Protein AF-A0A6G3Y1D9-F1 (afdb_monomer)

InterPro domains:
  IPR018768 Domain of unknown function DUF2344 [PF10105] (1-140)
  IPR018768 Domain of unknown function DUF2344 [TIGR03936] (1-146)

Structure (mmCIF, N/CA/C/O backbone):
data_AF-A0A6G3Y1D9-F1
#
_entry.id   AF-A0A6G3Y1D9-F1
#
loop_
_atom_site.group_PDB
_atom_site.id
_atom_site.type_symbol
_atom_site.label_atom_id
_atom_site.label_alt_id
_atom_site.label_comp_id
_atom_site.label_asym_id
_atom_site.label_entity_id
_atom_site.label_seq_id
_atom_site.pdbx_PDB_ins_code
_atom_site.Cartn_x
_atom_site.Cartn_y
_atom_site.Cartn_z
_atom_site.occupancy
_atom_site.B_iso_or_equiv
_atom_site.auth_seq_id
_atom_site.auth_comp_id
_atom_site.auth_asym_id
_atom_site.auth_atom_id
_atom_site.pdbx_PDB_model_num
ATOM 1 N N . ALA A 1 1 ? -1.140 4.385 -8.549 1.00 61.50 1 ALA A N 1
ATOM 2 C CA . ALA A 1 1 ? -0.655 4.189 -7.164 1.00 61.50 1 ALA A CA 1
ATOM 3 C C . ALA A 1 1 ? 0.113 5.428 -6.716 1.00 61.50 1 ALA A C 1
ATOM 5 O O . ALA A 1 1 ? 0.744 6.058 -7.556 1.00 61.50 1 ALA A O 1
ATOM 6 N N . ASN A 1 2 ? 0.024 5.811 -5.441 1.00 65.75 2 ASN A N 1
ATOM 7 C CA . ASN A 1 2 ? 0.854 6.887 -4.888 1.00 65.75 2 ASN A CA 1
ATOM 8 C C . ASN A 1 2 ? 2.099 6.280 -4.243 1.00 65.75 2 ASN A C 1
ATOM 10 O O . ASN A 1 2 ? 2.035 5.145 -3.779 1.00 65.75 2 ASN A O 1
ATOM 14 N N . ALA A 1 3 ? 3.186 7.049 -4.177 1.00 72.19 3 ALA A N 1
ATOM 15 C CA . ALA A 1 3 ? 4.388 6.635 -3.463 1.00 72.19 3 ALA A CA 1
ATOM 16 C C . ALA A 1 3 ? 4.065 6.269 -2.007 1.00 72.19 3 ALA A C 1
ATOM 18 O O . ALA A 1 3 ? 3.253 6.944 -1.354 1.00 72.19 3 ALA A O 1
ATOM 19 N N . ALA A 1 4 ? 4.713 5.216 -1.513 1.00 78.88 4 ALA A N 1
ATOM 20 C CA . ALA A 1 4 ? 4.592 4.810 -0.127 1.00 78.88 4 ALA A CA 1
ATOM 21 C C . ALA A 1 4 ? 5.099 5.929 0.818 1.00 78.88 4 ALA A C 1
ATOM 23 O O . ALA A 1 4 ? 5.985 6.707 0.439 1.00 78.88 4 ALA A O 1
ATOM 24 N N . PRO A 1 5 ? 4.518 6.086 2.022 1.00 77.88 5 PRO A N 1
ATOM 25 C CA . PRO A 1 5 ? 4.988 7.067 2.996 1.00 77.88 5 PRO A CA 1
ATOM 26 C C . PRO A 1 5 ? 6.467 6.880 3.358 1.00 77.88 5 PRO A C 1
ATOM 28 O O . PRO A 1 5 ? 7.014 5.784 3.335 1.00 77.88 5 PRO A O 1
ATOM 31 N N . THR A 1 6 ? 7.143 7.957 3.753 1.00 80.25 6 THR A N 1
ATOM 32 C CA . THR A 1 6 ? 8.525 7.848 4.236 1.00 80.25 6 THR A CA 1
ATOM 33 C C . THR A 1 6 ? 8.600 6.925 5.454 1.00 80.25 6 THR A C 1
ATOM 35 O O . THR A 1 6 ? 7.831 7.088 6.397 1.00 80.25 6 THR A O 1
ATOM 38 N N . GLY A 1 7 ? 9.553 5.989 5.441 1.00 82.44 7 GLY A N 1
ATOM 39 C CA . GLY A 1 7 ? 9.754 5.017 6.519 1.00 82.44 7 GLY A CA 1
ATOM 40 C C . GLY A 1 7 ? 9.026 3.685 6.323 1.00 82.44 7 GLY A C 1
ATOM 41 O O . GLY A 1 7 ? 9.224 2.784 7.133 1.00 82.44 7 GLY A O 1
ATOM 42 N N . THR A 1 8 ? 8.233 3.523 5.258 1.00 85.69 8 THR A N 1
ATOM 43 C CA . THR A 1 8 ? 7.661 2.222 4.880 1.00 85.69 8 THR A CA 1
ATOM 44 C C . THR A 1 8 ? 8.572 1.486 3.902 1.00 85.69 8 THR A C 1
ATOM 46 O O . THR A 1 8 ? 9.066 2.094 2.953 1.00 85.69 8 THR A O 1
ATOM 49 N N . GLY A 1 9 ? 8.751 0.180 4.107 1.00 88.50 9 GLY A N 1
ATOM 50 C CA . GLY A 1 9 ? 9.281 -0.719 3.080 1.00 88.50 9 GLY A CA 1
ATOM 51 C C . GLY A 1 9 ? 8.198 -1.096 2.068 1.00 88.50 9 GLY A C 1
ATOM 52 O O . GLY A 1 9 ? 7.007 -0.994 2.369 1.00 88.50 9 GLY A O 1
ATOM 53 N N . SER A 1 10 ? 8.611 -1.526 0.879 1.00 90.44 10 SER A N 1
ATOM 54 C CA . SER A 1 10 ? 7.709 -2.011 -0.163 1.00 90.44 10 SER A CA 1
ATOM 55 C C . SER A 1 10 ? 8.309 -3.238 -0.832 1.00 90.44 10 SER A C 1
ATOM 57 O O . SER A 1 10 ? 9.481 -3.236 -1.188 1.00 90.44 10 SER A O 1
ATOM 59 N N . GLU A 1 11 ? 7.483 -4.267 -0.995 1.00 91.25 11 GLU A N 1
ATOM 60 C CA . GLU A 1 11 ? 7.841 -5.537 -1.644 1.00 91.25 11 GLU A CA 1
ATOM 61 C C . GLU A 1 11 ? 7.404 -5.571 -3.119 1.00 91.25 11 GLU A C 1
ATOM 63 O O . GLU A 1 11 ? 7.699 -6.514 -3.847 1.00 91.25 11 GLU A O 1
ATOM 68 N N . ALA A 1 12 ? 6.621 -4.580 -3.558 1.00 90.00 12 ALA A N 1
ATOM 69 C CA . ALA A 1 12 ? 6.001 -4.570 -4.878 1.00 90.00 12 ALA A CA 1
ATOM 70 C C . ALA A 1 12 ? 5.818 -3.134 -5.381 1.00 90.00 12 ALA A C 1
ATOM 72 O O . ALA A 1 12 ? 4.710 -2.589 -5.393 1.00 90.00 12 ALA A O 1
ATOM 73 N N . GLU A 1 13 ? 6.924 -2.531 -5.811 1.00 90.12 13 GLU A N 1
ATOM 74 C CA . GLU A 1 13 ? 6.913 -1.293 -6.586 1.00 90.12 13 GLU A CA 1
ATOM 75 C C . GLU A 1 13 ? 6.952 -1.605 -8.081 1.00 90.12 13 GLU A C 1
ATOM 77 O O . GLU A 1 13 ? 7.620 -2.534 -8.530 1.00 90.12 13 GLU A O 1
ATOM 82 N N . PHE A 1 14 ? 6.237 -0.802 -8.867 1.00 91.62 14 PHE A N 1
ATOM 83 C CA . PHE A 1 14 ? 6.155 -0.975 -10.313 1.00 91.62 14 PHE A CA 1
ATOM 84 C C . PHE A 1 14 ? 6.580 0.309 -11.010 1.00 91.62 14 PHE A C 1
ATOM 86 O O . PHE A 1 14 ? 6.129 1.402 -10.660 1.00 91.62 14 PHE A O 1
ATOM 93 N N . LEU A 1 15 ? 7.399 0.166 -12.046 1.00 92.19 15 LEU A N 1
ATOM 94 C CA . LEU A 1 15 ? 7.813 1.255 -12.920 1.00 92.19 15 LEU A CA 1
ATOM 95 C C . LEU A 1 15 ? 7.721 0.821 -14.382 1.00 92.19 15 LEU A C 1
ATOM 97 O O . LEU A 1 15 ? 7.795 -0.362 -14.702 1.00 92.19 15 LEU A O 1
ATOM 101 N N . GLU A 1 16 ? 7.568 1.799 -15.266 1.00 93.00 16 GLU A N 1
ATOM 102 C CA . GLU A 1 16 ? 7.616 1.615 -16.714 1.00 93.00 16 GLU A CA 1
ATOM 103 C C . GLU A 1 16 ? 8.728 2.512 -17.261 1.00 93.00 16 GLU A C 1
ATOM 105 O O . GLU A 1 16 ? 8.789 3.699 -16.930 1.00 93.00 16 GLU A O 1
ATOM 110 N N . ILE A 1 17 ? 9.624 1.945 -18.072 1.00 92.44 17 ILE A N 1
ATOM 111 C CA . ILE A 1 17 ? 10.735 2.669 -18.701 1.00 92.44 17 ILE A CA 1
ATOM 112 C C . ILE A 1 17 ? 10.703 2.475 -20.211 1.00 92.44 17 ILE A C 1
ATOM 114 O O . ILE A 1 17 ? 10.467 1.376 -20.709 1.00 92.44 17 ILE A O 1
ATOM 118 N N . ALA A 1 18 ? 10.971 3.553 -20.942 1.00 93.44 18 ALA A N 1
ATOM 119 C CA . ALA A 1 18 ? 11.160 3.503 -22.383 1.00 93.44 18 ALA A CA 1
ATOM 120 C C . ALA A 1 18 ? 12.645 3.306 -22.705 1.00 93.44 18 ALA A C 1
ATOM 122 O O . ALA A 1 18 ? 13.507 3.987 -22.147 1.00 93.44 18 ALA A O 1
ATOM 123 N N . LEU A 1 19 ? 12.935 2.397 -23.632 1.00 94.94 19 LEU A N 1
ATOM 124 C CA . LEU A 1 19 ? 14.287 2.115 -24.104 1.00 94.94 19 LEU A CA 1
ATOM 125 C C . LEU A 1 19 ? 14.485 2.692 -25.506 1.00 94.94 19 LEU A C 1
ATOM 127 O O . LEU A 1 19 ? 13.546 2.785 -26.295 1.00 94.94 19 LEU A O 1
ATOM 131 N N . THR A 1 20 ? 15.723 3.049 -25.837 1.00 97.12 20 THR A N 1
ATOM 132 C CA . THR A 1 20 ? 16.088 3.547 -27.174 1.00 97.12 20 THR A CA 1
ATOM 133 C C . THR A 1 20 ? 16.096 2.452 -28.242 1.00 97.12 20 THR A C 1
ATOM 135 O O . THR A 1 20 ? 16.063 2.755 -29.431 1.00 97.12 20 THR A O 1
ATOM 1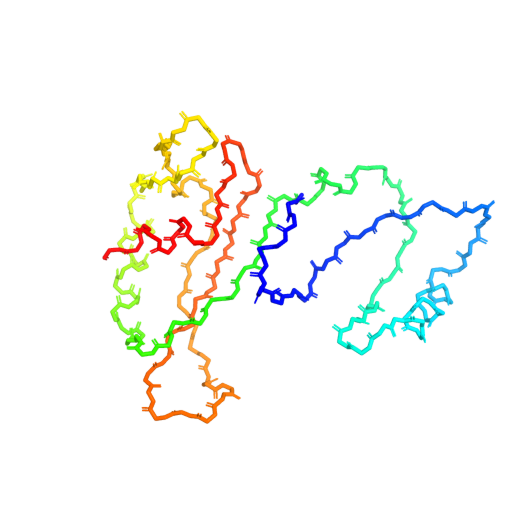38 N N . GLU A 1 21 ? 16.154 1.187 -27.832 1.00 96.19 21 GLU A N 1
ATOM 139 C CA . GLU A 1 21 ? 16.114 0.009 -28.696 1.00 96.19 21 GLU A CA 1
ATOM 140 C C . GLU A 1 21 ? 15.507 -1.183 -27.943 1.00 96.19 21 GLU A C 1
ATOM 142 O O . GLU A 1 21 ? 15.466 -1.193 -26.711 1.00 96.19 21 GLU A O 1
ATOM 147 N N . ALA A 1 22 ? 15.053 -2.198 -28.680 1.00 95.50 22 ALA A N 1
ATOM 148 C CA . ALA A 1 22 ? 14.499 -3.411 -28.090 1.00 95.50 22 ALA A CA 1
ATOM 149 C C . ALA A 1 22 ? 15.580 -4.207 -27.343 1.00 95.50 22 ALA A C 1
ATOM 151 O O . ALA A 1 22 ? 16.675 -4.437 -27.862 1.00 95.50 22 ALA A O 1
ATOM 152 N N . ARG A 1 23 ? 15.254 -4.656 -26.130 1.00 96.69 23 ARG A N 1
ATOM 153 C CA . ARG A 1 23 ? 16.119 -5.475 -25.275 1.00 96.69 23 ARG A CA 1
ATOM 154 C C . ARG A 1 23 ? 15.336 -6.677 -24.765 1.00 96.69 23 ARG A C 1
ATOM 156 O O . ARG A 1 23 ? 14.129 -6.581 -24.564 1.00 96.69 23 ARG A O 1
ATOM 163 N N . ASP A 1 24 ? 16.034 -7.790 -24.557 1.00 97.38 24 ASP A N 1
ATOM 164 C CA . ASP A 1 24 ? 15.462 -8.934 -23.851 1.00 97.38 24 ASP A CA 1
ATOM 165 C C . ASP A 1 24 ? 15.150 -8.529 -22.393 1.00 97.38 24 ASP A C 1
ATOM 167 O O . ASP A 1 24 ? 16.058 -8.028 -21.717 1.00 97.38 24 ASP A O 1
ATOM 171 N N . PRO A 1 25 ? 13.898 -8.682 -21.913 1.00 97.31 25 PRO A N 1
ATOM 172 C CA . PRO A 1 25 ? 13.510 -8.217 -20.583 1.00 97.31 25 PRO A CA 1
ATOM 173 C C . PRO A 1 25 ? 14.295 -8.868 -19.446 1.00 97.31 25 PRO A C 1
ATOM 175 O O . PRO A 1 25 ? 14.649 -8.175 -18.498 1.00 97.31 25 PRO A O 1
ATOM 178 N N . GLU A 1 26 ? 14.617 -10.159 -19.548 1.00 97.50 26 GLU A N 1
ATOM 179 C CA . GLU A 1 26 ? 15.302 -10.880 -18.473 1.00 97.50 26 GLU A CA 1
ATOM 180 C C . GLU A 1 26 ? 16.778 -10.477 -18.390 1.00 97.50 26 GLU A C 1
ATOM 182 O O . GLU A 1 26 ? 17.307 -10.235 -17.303 1.00 97.50 26 GLU A O 1
ATOM 187 N N . VAL A 1 27 ? 17.438 -10.303 -19.541 1.00 97.69 27 VAL A N 1
ATOM 188 C CA . VAL A 1 27 ? 18.802 -9.752 -19.582 1.00 97.69 27 VAL A CA 1
ATOM 189 C C . VAL A 1 27 ? 18.830 -8.330 -19.017 1.00 97.69 27 VAL A C 1
ATOM 191 O O . VAL A 1 27 ? 19.720 -7.995 -18.234 1.00 97.69 27 VAL A O 1
ATOM 194 N N . LEU A 1 28 ? 17.863 -7.485 -19.390 1.00 97.12 28 LEU A N 1
ATOM 195 C CA . LEU A 1 28 ? 17.769 -6.121 -18.871 1.00 97.12 28 LEU A CA 1
ATOM 196 C C . LEU A 1 28 ? 17.529 -6.105 -17.356 1.00 97.12 28 LEU A C 1
ATOM 198 O O . LEU A 1 28 ? 18.199 -5.346 -16.658 1.00 97.12 28 LEU A O 1
ATOM 202 N N . ARG A 1 29 ? 16.619 -6.951 -16.856 1.00 97.69 29 ARG A N 1
ATOM 203 C CA . ARG A 1 29 ? 16.321 -7.113 -15.427 1.00 97.69 29 ARG A CA 1
ATOM 204 C C . ARG A 1 29 ? 17.595 -7.369 -14.634 1.00 97.69 29 ARG A C 1
ATOM 206 O O . ARG A 1 29 ? 17.892 -6.608 -13.723 1.00 97.69 29 ARG A O 1
ATOM 213 N N . GLY A 1 30 ? 18.373 -8.380 -15.028 1.00 98.00 30 GLY A N 1
ATOM 214 C CA . GLY A 1 30 ? 19.601 -8.755 -14.324 1.00 98.00 30 GLY A CA 1
ATOM 215 C C . GLY A 1 30 ? 20.678 -7.665 -14.338 1.00 98.00 30 GLY A C 1
ATOM 216 O O . GLY A 1 30 ? 21.380 -7.481 -13.349 1.00 98.00 30 GLY A O 1
ATOM 217 N N . LEU A 1 31 ? 20.800 -6.909 -15.435 1.00 97.62 31 LEU A N 1
ATOM 218 C CA . LEU A 1 31 ? 21.747 -5.788 -15.516 1.00 97.62 31 LEU A CA 1
ATOM 219 C C . LEU A 1 31 ? 21.333 -4.602 -14.636 1.00 97.62 31 LEU A C 1
ATOM 221 O O . LEU A 1 31 ? 22.194 -3.969 -14.020 1.00 97.62 31 LEU A O 1
ATOM 225 N N . LEU A 1 32 ? 20.034 -4.292 -14.592 1.00 96.88 32 LEU A N 1
ATOM 226 C CA . LEU A 1 32 ? 19.499 -3.250 -13.718 1.00 96.88 32 LEU A CA 1
ATOM 227 C C . LEU A 1 32 ? 19.653 -3.646 -12.251 1.00 96.88 32 LEU A C 1
ATOM 229 O O . LEU A 1 32 ? 20.191 -2.857 -11.484 1.00 96.88 32 LEU A O 1
ATOM 233 N N . ASP A 1 33 ? 19.257 -4.869 -11.900 1.00 97.75 33 ASP A N 1
ATOM 234 C CA . ASP A 1 33 ? 19.358 -5.440 -10.555 1.00 97.75 33 ASP A CA 1
ATOM 235 C C . ASP A 1 33 ? 20.793 -5.374 -10.012 1.00 97.75 33 ASP A C 1
ATOM 237 O O . ASP A 1 33 ? 21.041 -4.799 -8.958 1.00 97.75 33 ASP A O 1
ATOM 241 N N . ALA A 1 34 ? 21.777 -5.814 -10.805 1.00 97.62 34 ALA A N 1
ATOM 242 C CA . ALA A 1 34 ? 23.194 -5.742 -10.438 1.00 97.62 34 ALA A CA 1
ATOM 243 C C . ALA A 1 34 ? 23.734 -4.307 -10.258 1.00 97.62 34 ALA A C 1
ATOM 245 O O . ALA A 1 34 ? 24.840 -4.124 -9.749 1.00 97.62 34 ALA A O 1
ATOM 246 N N . SER A 1 35 ? 22.988 -3.296 -10.712 1.00 97.25 35 SER A N 1
ATOM 247 C CA . SER A 1 35 ? 23.334 -1.878 -10.576 1.00 97.25 35 SER A CA 1
ATOM 248 C C . SER A 1 35 ? 22.604 -1.190 -9.415 1.00 97.25 35 SER A C 1
ATOM 250 O O . SER A 1 35 ? 22.857 -0.008 -9.165 1.00 97.25 35 SER A O 1
ATOM 252 N N . MET A 1 36 ? 21.690 -1.883 -8.730 1.00 96.31 36 MET A N 1
ATOM 253 C CA . MET A 1 36 ? 20.932 -1.326 -7.615 1.00 96.31 36 MET A CA 1
ATOM 254 C C . MET A 1 36 ? 21.786 -1.258 -6.338 1.00 96.31 36 MET A C 1
ATOM 256 O O . MET A 1 36 ? 22.708 -2.054 -6.155 1.00 96.31 36 MET A O 1
ATOM 260 N N . PRO A 1 37 ? 21.521 -0.291 -5.442 1.00 96.25 37 PRO A N 1
ATOM 261 C CA . PRO A 1 37 ? 22.100 -0.305 -4.106 1.00 96.25 37 PRO A CA 1
ATOM 262 C C . PRO A 1 37 ? 21.491 -1.430 -3.257 1.00 96.25 37 PRO A C 1
ATOM 264 O O . PRO A 1 37 ? 20.358 -1.846 -3.492 1.00 96.25 37 PRO A O 1
ATOM 267 N N . ASP A 1 38 ? 22.207 -1.839 -2.208 1.00 93.88 38 ASP A N 1
ATOM 268 C CA . ASP A 1 38 ? 21.710 -2.815 -1.235 1.00 93.88 38 ASP A CA 1
ATOM 269 C C . ASP A 1 38 ? 20.319 -2.429 -0.700 1.00 93.88 38 ASP A C 1
ATOM 271 O O . ASP A 1 38 ? 20.082 -1.286 -0.289 1.00 93.88 38 ASP A O 1
ATOM 275 N N . GLY A 1 39 ? 19.410 -3.406 -0.669 1.00 91.06 39 GLY A N 1
ATOM 276 C CA . GLY A 1 39 ? 18.035 -3.232 -0.196 1.00 91.06 39 GLY A CA 1
ATOM 277 C C . GLY A 1 39 ? 17.040 -2.770 -1.264 1.00 91.06 39 GLY A C 1
ATOM 278 O O . GLY A 1 39 ? 15.899 -2.464 -0.917 1.00 91.06 39 GLY A O 1
ATOM 279 N N . LEU A 1 40 ? 17.446 -2.708 -2.536 1.00 93.31 40 LEU A N 1
ATOM 280 C CA . LEU A 1 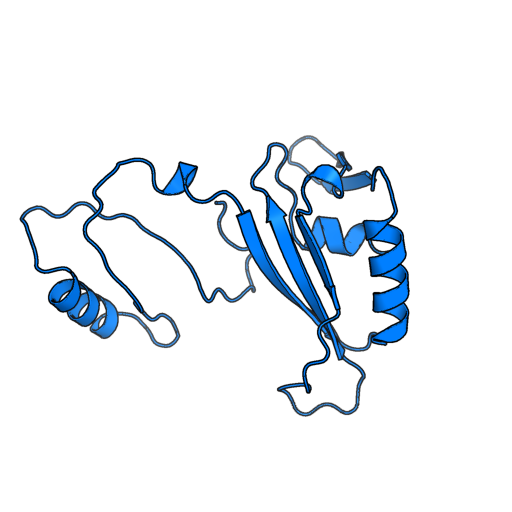40 ? 16.548 -2.542 -3.677 1.00 93.31 40 LEU A CA 1
ATOM 281 C C . LEU A 1 40 ? 16.841 -3.610 -4.730 1.00 93.31 40 LEU A C 1
ATOM 283 O O . LEU A 1 40 ? 17.909 -3.598 -5.330 1.00 93.31 40 LEU A O 1
ATOM 287 N N . ASP A 1 41 ? 15.855 -4.456 -5.008 1.00 94.94 41 ASP A N 1
ATOM 288 C CA . ASP A 1 41 ? 15.990 -5.567 -5.950 1.00 94.94 41 ASP A CA 1
ATOM 289 C C . ASP A 1 41 ? 14.983 -5.424 -7.105 1.00 94.94 41 ASP A C 1
ATOM 291 O O . ASP A 1 41 ? 13.818 -5.063 -6.903 1.00 94.94 41 ASP A O 1
ATOM 295 N N . ILE A 1 42 ? 15.409 -5.732 -8.333 1.00 96.44 42 ILE A N 1
ATOM 296 C CA . ILE A 1 42 ? 14.525 -5.850 -9.500 1.00 96.44 42 ILE A CA 1
ATOM 297 C C . ILE A 1 42 ? 14.161 -7.323 -9.693 1.00 96.44 42 ILE A C 1
ATOM 299 O O . ILE A 1 42 ? 14.848 -8.103 -10.361 1.00 96.44 42 ILE A O 1
ATOM 303 N N . VAL A 1 43 ? 13.023 -7.702 -9.118 1.00 96.00 43 VAL A N 1
ATOM 304 C CA . VAL A 1 43 ? 12.591 -9.105 -9.037 1.00 96.00 43 VAL A CA 1
ATOM 305 C C . VAL A 1 43 ? 11.920 -9.640 -10.305 1.00 96.00 43 VAL A C 1
ATOM 307 O O . VAL A 1 43 ? 11.933 -10.847 -10.526 1.00 96.00 43 VAL A O 1
ATOM 310 N N . ASP A 1 44 ? 11.352 -8.772 -11.147 1.00 96.19 44 ASP A N 1
ATOM 311 C CA . ASP A 1 44 ? 10.643 -9.163 -12.372 1.00 96.19 44 ASP A CA 1
ATOM 312 C C . ASP A 1 44 ? 10.725 -8.057 -13.438 1.00 96.19 44 ASP A C 1
ATOM 314 O O . ASP A 1 44 ? 10.823 -6.870 -13.113 1.00 96.19 44 ASP A O 1
ATOM 318 N N . ALA A 1 45 ? 10.687 -8.439 -14.715 1.00 96.25 45 ALA A N 1
ATOM 319 C CA . ALA A 1 45 ? 10.602 -7.512 -15.837 1.00 96.25 45 ALA A CA 1
ATOM 320 C C . ALA A 1 45 ? 9.875 -8.143 -17.027 1.00 96.25 45 ALA A C 1
ATOM 322 O O . ALA A 1 45 ? 10.186 -9.244 -17.477 1.00 96.25 45 ALA A O 1
ATOM 323 N N . VAL A 1 46 ? 8.946 -7.386 -17.606 1.00 95.38 46 VAL A N 1
ATOM 324 C CA . VAL A 1 46 ? 8.184 -7.803 -18.784 1.00 95.38 46 VAL A CA 1
ATOM 325 C C . VAL A 1 46 ? 8.103 -6.674 -19.801 1.00 95.38 46 VAL A C 1
ATOM 327 O O . VAL A 1 46 ? 8.151 -5.494 -19.456 1.00 95.38 46 VAL A O 1
ATOM 330 N N . GLU A 1 47 ? 7.929 -7.033 -21.070 1.00 95.31 47 GLU A N 1
ATOM 331 C CA . GLU A 1 47 ? 7.612 -6.054 -22.106 1.00 95.31 47 GLU A CA 1
ATOM 332 C C . GLU A 1 47 ? 6.219 -5.452 -21.860 1.00 95.31 47 GLU A C 1
ATOM 334 O O . GLU A 1 47 ? 5.209 -6.166 -21.781 1.00 95.31 47 GLU A O 1
ATOM 339 N N . ALA A 1 48 ? 6.151 -4.123 -21.765 1.00 93.00 48 ALA A N 1
ATOM 340 C CA . ALA A 1 48 ? 4.891 -3.406 -21.651 1.00 93.00 48 ALA A CA 1
ATOM 341 C C . ALA A 1 48 ? 4.120 -3.479 -22.980 1.00 93.00 48 ALA A C 1
ATOM 343 O O . ALA A 1 48 ? 4.490 -2.869 -23.979 1.00 93.00 48 ALA A O 1
ATOM 344 N N . ARG A 1 49 ? 3.009 -4.223 -22.992 1.00 89.56 49 ARG A N 1
ATOM 345 C CA . ARG A 1 49 ? 2.126 -4.361 -24.171 1.00 89.56 49 ARG A CA 1
ATOM 346 C C . ARG A 1 49 ? 1.038 -3.290 -24.251 1.00 89.56 49 ARG A C 1
ATOM 348 O O . ARG A 1 49 ? 0.317 -3.206 -25.240 1.00 89.56 49 ARG A O 1
ATOM 355 N N . THR A 1 50 ? 0.878 -2.518 -2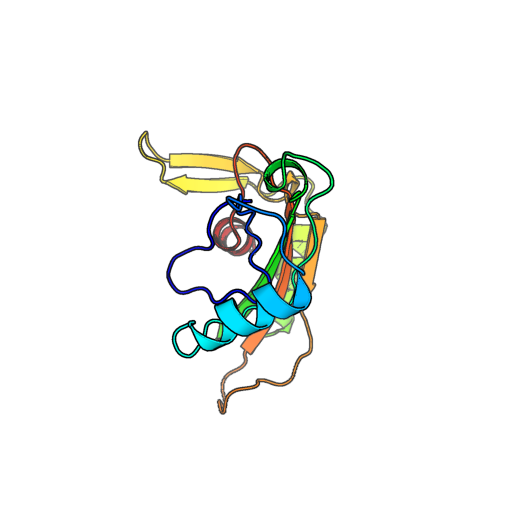3.184 1.00 85.25 50 THR A N 1
ATOM 356 C CA . THR A 1 50 ? -0.166 -1.506 -23.015 1.00 85.25 50 THR A CA 1
ATOM 357 C C . THR A 1 50 ? 0.426 -0.321 -22.278 1.00 85.25 50 THR A C 1
ATOM 359 O O . THR A 1 50 ? 1.134 -0.536 -21.298 1.00 85.25 50 THR A O 1
ATOM 362 N N . SER A 1 51 ? 0.074 0.896 -22.677 1.00 85.44 51 SER A N 1
ATOM 363 C CA . SER A 1 51 ? 0.365 2.094 -21.888 1.00 85.44 51 SER A CA 1
ATOM 364 C C . SER A 1 51 ? -0.493 2.153 -20.621 1.00 85.44 51 SER A C 1
ATOM 366 O O . SER A 1 51 ? -1.550 1.521 -20.551 1.00 85.44 51 SER A O 1
ATOM 368 N N . GLY A 1 52 ? -0.098 2.997 -19.669 1.00 85.88 52 GLY A N 1
ATOM 369 C CA . GLY A 1 52 ? -0.944 3.344 -18.524 1.00 85.88 52 GLY A CA 1
ATOM 370 C C . GLY A 1 52 ? -0.817 2.372 -17.354 1.00 85.88 52 GLY A C 1
ATOM 371 O O . GLY A 1 52 ? -1.811 1.913 -16.788 1.00 85.88 52 GLY A O 1
ATOM 372 N N . LEU A 1 53 ? 0.420 2.024 -16.986 1.00 89.69 53 LEU A N 1
ATOM 373 C CA . LEU A 1 53 ? 0.697 1.244 -15.778 1.00 89.69 53 LEU A CA 1
ATOM 374 C C . LEU A 1 53 ? 0.001 1.843 -14.545 1.00 89.69 53 LEU A C 1
ATOM 376 O O . LEU A 1 53 ? -0.594 1.114 -13.753 1.00 89.69 53 LEU A O 1
ATOM 380 N N . ALA A 1 54 ? 0.029 3.170 -14.401 1.00 86.06 54 ALA A N 1
ATOM 381 C CA . ALA A 1 54 ? -0.539 3.863 -13.250 1.00 86.06 54 ALA A CA 1
ATOM 382 C C . ALA A 1 54 ? -2.044 3.596 -13.073 1.00 86.06 54 ALA A C 1
ATOM 384 O O . ALA A 1 54 ? -2.494 3.424 -11.938 1.00 86.06 54 ALA A O 1
ATOM 385 N N . GLU A 1 55 ? -2.795 3.520 -14.174 1.00 87.94 55 GLU A N 1
ATOM 386 C CA . GLU A 1 55 ? -4.228 3.225 -14.225 1.00 87.94 55 GLU A CA 1
ATOM 387 C C . GLU A 1 55 ? -4.535 1.759 -13.897 1.00 87.94 55 GLU A C 1
ATOM 389 O O . GLU A 1 55 ? -5.599 1.452 -13.358 1.00 87.94 55 GLU A O 1
ATOM 394 N N . ARG A 1 56 ? -3.601 0.846 -14.187 1.00 90.25 56 ARG A N 1
ATOM 395 C CA . ARG A 1 56 ? -3.737 -0.586 -13.873 1.00 90.25 56 ARG A CA 1
ATOM 396 C C . ARG A 1 56 ? -3.499 -0.894 -12.398 1.00 90.25 56 ARG A C 1
ATOM 398 O O . ARG A 1 56 ? -4.007 -1.891 -11.892 1.00 90.25 56 ARG A O 1
ATOM 405 N N . LEU A 1 57 ? -2.745 -0.049 -11.700 1.00 91.69 57 LEU A N 1
ATOM 406 C CA . LEU A 1 57 ? -2.547 -0.167 -10.260 1.00 91.69 57 LEU A CA 1
ATOM 407 C C . LEU A 1 57 ? -3.786 0.372 -9.537 1.00 91.69 57 LEU A C 1
ATOM 409 O O . LEU A 1 57 ? -3.901 1.578 -9.313 1.00 91.69 57 LEU A O 1
ATOM 413 N N . THR A 1 58 ? -4.705 -0.511 -9.142 1.00 93.81 58 THR A N 1
ATOM 414 C CA . THR A 1 58 ? -6.013 -0.133 -8.566 1.00 93.81 58 THR A CA 1
ATOM 415 C C . THR A 1 58 ? -6.088 -0.200 -7.043 1.00 93.81 58 THR A C 1
ATOM 417 O O . THR A 1 58 ? -7.028 0.339 -6.459 1.00 93.81 58 THR A O 1
ATOM 420 N N . ALA A 1 59 ? -5.144 -0.870 -6.386 1.00 95.06 59 ALA A N 1
ATOM 421 C CA . ALA A 1 59 ? -5.096 -0.996 -4.935 1.00 95.06 59 ALA A CA 1
ATOM 422 C C . ALA A 1 59 ? -3.664 -1.243 -4.447 1.00 95.06 59 ALA A C 1
ATOM 424 O O . ALA A 1 59 ? -2.819 -1.700 -5.217 1.00 95.06 59 ALA A O 1
ATOM 425 N N . SER A 1 60 ? -3.435 -0.992 -3.162 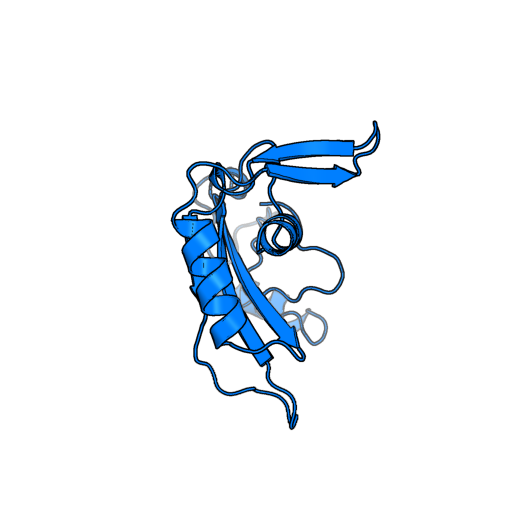1.00 93.75 60 SER A N 1
ATOM 426 C CA . SER A 1 60 ? -2.210 -1.357 -2.448 1.00 93.75 60 SER A CA 1
ATOM 427 C C . SER A 1 60 ? -2.535 -2.327 -1.323 1.00 93.75 60 SER A C 1
ATOM 429 O O . SER A 1 60 ? -3.564 -2.190 -0.653 1.00 93.75 60 SER A O 1
ATOM 431 N N . VAL A 1 61 ? -1.636 -3.286 -1.112 1.00 95.56 61 VAL A N 1
ATOM 432 C CA . VAL A 1 61 ? -1.662 -4.201 0.029 1.00 95.56 61 VAL A CA 1
ATOM 433 C C . VAL A 1 61 ? -0.640 -3.717 1.044 1.00 95.56 61 VAL A C 1
ATOM 435 O O . VAL A 1 61 ? 0.505 -3.459 0.693 1.00 95.56 61 VAL A O 1
ATOM 438 N N . TRP A 1 62 ? -1.066 -3.613 2.292 1.00 95.06 62 TRP A N 1
ATOM 439 C CA . TRP A 1 62 ? -0.270 -3.128 3.402 1.00 95.06 62 TRP A CA 1
ATOM 440 C C . TRP A 1 62 ? -0.193 -4.190 4.482 1.00 95.06 62 TRP A C 1
ATOM 442 O O . TRP A 1 62 ? -1.187 -4.852 4.793 1.00 95.06 62 TRP A O 1
ATOM 452 N N . GLU A 1 63 ? 0.987 -4.304 5.072 1.00 94.12 63 GLU A N 1
ATOM 453 C CA . GLU A 1 63 ? 1.205 -4.980 6.338 1.00 94.12 63 GLU A CA 1
ATOM 454 C C . GLU A 1 63 ? 1.582 -3.923 7.374 1.00 94.12 63 GLU A C 1
ATOM 456 O O . GLU A 1 63 ? 2.482 -3.115 7.145 1.00 94.12 63 GLU A O 1
ATOM 461 N N . MET A 1 64 ? 0.873 -3.898 8.499 1.00 92.06 64 MET A N 1
ATOM 462 C CA . MET A 1 64 ? 1.113 -2.940 9.577 1.00 92.06 64 MET A CA 1
ATOM 463 C C . MET A 1 64 ? 1.372 -3.706 10.867 1.00 92.06 64 MET A C 1
ATOM 465 O O . MET A 1 64 ? 0.575 -4.562 11.245 1.00 92.06 64 MET A O 1
ATOM 469 N N . ARG A 1 65 ? 2.481 -3.389 11.537 1.00 90.38 65 ARG A N 1
ATOM 470 C CA . ARG A 1 65 ? 2.840 -3.936 12.850 1.00 90.38 65 ARG A CA 1
ATOM 471 C C . ARG A 1 65 ? 2.491 -2.909 13.923 1.00 90.38 65 ARG A C 1
ATOM 473 O O . ARG A 1 65 ? 2.917 -1.759 13.829 1.00 90.38 65 ARG A O 1
ATOM 480 N N . LEU A 1 66 ? 1.714 -3.324 14.917 1.00 90.88 66 LEU A N 1
ATOM 481 C CA . LEU A 1 66 ? 1.295 -2.501 16.047 1.00 90.88 66 LEU A CA 1
ATOM 482 C C . LEU A 1 66 ? 1.991 -3.005 17.314 1.00 90.88 66 LEU A C 1
ATOM 484 O O . LEU A 1 66 ? 1.512 -3.913 17.996 1.00 90.88 66 LEU A O 1
ATOM 488 N N . ASP A 1 67 ? 3.153 -2.425 17.602 1.00 89.19 67 ASP A N 1
ATOM 489 C CA . ASP A 1 67 ? 3.971 -2.809 18.750 1.00 89.19 67 ASP A CA 1
ATOM 490 C C . ASP A 1 67 ? 3.298 -2.430 20.076 1.00 89.19 67 ASP A C 1
ATOM 492 O O . ASP A 1 67 ? 2.874 -1.293 20.281 1.00 89.19 67 ASP A O 1
ATOM 496 N N . GLY A 1 68 ? 3.258 -3.377 21.013 1.00 88.50 68 GLY A N 1
ATOM 497 C CA . GLY A 1 68 ? 2.655 -3.198 22.334 1.00 88.50 68 GLY A CA 1
ATOM 498 C C . GLY A 1 68 ? 1.129 -3.285 22.349 1.00 88.50 68 GLY A C 1
ATOM 499 O O . GLY A 1 68 ? 0.536 -2.992 2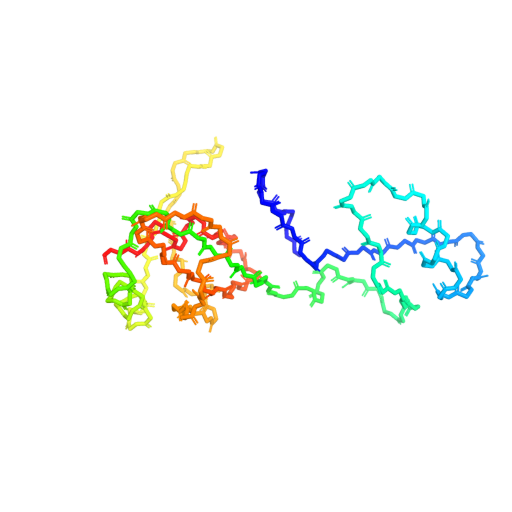3.385 1.00 88.50 68 GLY A O 1
ATOM 500 N N . VAL A 1 69 ? 0.505 -3.681 21.238 1.00 90.81 69 VAL A N 1
ATOM 501 C CA . VAL A 1 69 ? -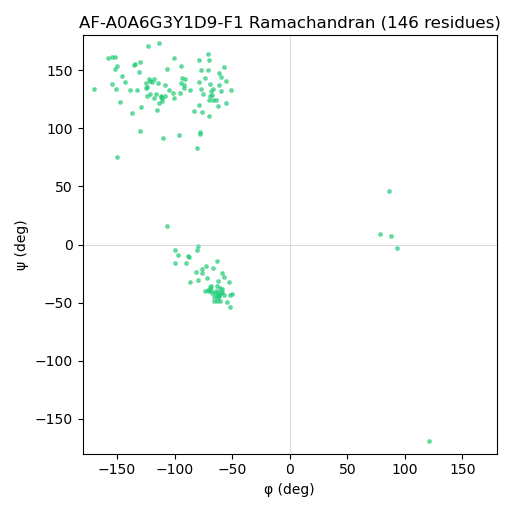0.949 -3.808 21.112 1.00 90.81 69 VAL A CA 1
ATOM 502 C C . VAL A 1 69 ? -1.350 -5.283 21.137 1.00 90.81 69 VAL A C 1
ATOM 504 O O . VAL A 1 69 ? -0.753 -6.103 20.437 1.00 90.81 69 VAL A O 1
ATOM 507 N N . ASP A 1 70 ? -2.362 -5.613 21.944 1.00 89.31 70 ASP A N 1
ATOM 508 C CA . ASP A 1 70 ? -2.916 -6.966 22.026 1.00 89.31 70 ASP A CA 1
ATOM 509 C C . ASP A 1 70 ? -3.660 -7.326 20.721 1.00 89.31 70 ASP A C 1
ATOM 511 O O . ASP A 1 70 ? -4.532 -6.567 20.277 1.00 89.31 70 ASP A O 1
ATOM 515 N N . PRO A 1 71 ? -3.345 -8.467 20.079 1.00 90.19 71 PRO A N 1
ATOM 516 C CA . PRO A 1 71 ? -4.078 -8.942 18.911 1.00 90.19 71 PRO A CA 1
ATOM 517 C C . PRO A 1 71 ? -5.601 -9.049 19.099 1.00 90.19 71 PRO A C 1
ATOM 519 O O . PRO A 1 71 ? -6.327 -8.828 18.129 1.00 90.19 71 PRO A O 1
ATOM 522 N N . GLU A 1 72 ? -6.106 -9.356 20.300 1.00 91.56 72 GLU A N 1
ATOM 523 C CA . GLU A 1 72 ? -7.555 -9.455 20.554 1.00 91.56 72 GLU A CA 1
ATOM 524 C C . GLU A 1 72 ? -8.261 -8.093 20.543 1.00 91.56 72 GLU A C 1
ATOM 526 O O . GLU A 1 72 ? -9.355 -7.957 19.979 1.00 91.56 72 GLU A O 1
ATOM 531 N N . ASP A 1 73 ? -7.617 -7.062 21.093 1.00 93.31 73 ASP A N 1
ATOM 532 C CA . ASP A 1 73 ? -8.140 -5.694 21.051 1.00 93.31 73 ASP A CA 1
ATOM 533 C C . ASP A 1 73 ? -8.267 -5.230 19.594 1.00 93.31 73 ASP A C 1
ATOM 535 O O . ASP A 1 73 ? -9.295 -4.696 19.168 1.00 93.31 73 ASP A O 1
ATOM 539 N N . VAL A 1 74 ? -7.248 -5.527 18.781 1.00 94.31 74 VAL A N 1
ATOM 540 C CA . VAL A 1 74 ? -7.249 -5.191 17.352 1.00 94.31 74 VAL A CA 1
ATOM 541 C C . VAL A 1 74 ? -8.283 -6.004 16.586 1.00 94.31 74 VAL A C 1
ATOM 543 O O . VAL A 1 74 ? -8.944 -5.451 15.711 1.00 94.31 74 VAL A O 1
ATOM 546 N N . ARG A 1 75 ? -8.473 -7.291 16.902 1.00 95.81 75 ARG A N 1
ATOM 547 C CA . ARG A 1 75 ? -9.536 -8.105 16.290 1.00 95.81 75 ARG A CA 1
ATOM 548 C C . ARG A 1 75 ? -10.909 -7.480 16.513 1.00 95.81 75 ARG A C 1
ATOM 550 O O . ARG A 1 75 ? -11.690 -7.391 15.565 1.00 95.81 75 ARG A O 1
ATOM 557 N N . THR A 1 76 ? -11.173 -7.001 17.726 1.00 96.88 76 THR A N 1
ATOM 558 C CA . THR A 1 76 ? -12.431 -6.325 18.069 1.00 96.88 76 THR A CA 1
ATOM 559 C C . THR A 1 76 ? -12.608 -5.034 17.265 1.00 96.88 76 THR A C 1
ATOM 561 O O . THR A 1 76 ? -13.647 -4.848 16.627 1.00 96.88 76 THR A O 1
ATOM 564 N N . ALA A 1 77 ? -11.581 -4.181 17.211 1.00 97.19 77 ALA A N 1
ATOM 565 C CA . ALA A 1 77 ? -11.619 -2.928 16.452 1.00 97.19 77 ALA A CA 1
ATOM 566 C C . ALA A 1 77 ? -11.769 -3.158 14.935 1.00 97.19 77 ALA A C 1
ATOM 568 O O . ALA A 1 77 ? -12.520 -2.454 14.259 1.00 97.19 77 ALA A O 1
ATOM 569 N N . VAL A 1 78 ? -11.092 -4.172 14.385 1.00 97.94 78 VAL A N 1
ATOM 570 C CA . VAL A 1 78 ? -11.205 -4.562 12.970 1.00 97.94 78 VAL A CA 1
ATOM 571 C C . VAL A 1 78 ? -12.606 -5.069 12.644 1.00 97.94 78 VAL A C 1
ATOM 573 O O . VAL A 1 78 ? -13.146 -4.705 11.599 1.00 97.94 78 VAL A O 1
ATOM 576 N N . ALA A 1 79 ? -13.213 -5.878 13.517 1.00 98.00 79 ALA A N 1
ATOM 577 C CA . ALA A 1 79 ? -14.589 -6.332 13.334 1.00 98.00 79 ALA A CA 1
ATOM 578 C C . ALA A 1 79 ? -15.559 -5.141 13.303 1.00 98.00 79 ALA A C 1
ATOM 580 O O . ALA A 1 79 ? -16.325 -5.001 12.351 1.00 98.00 79 ALA A O 1
ATOM 581 N N . ALA A 1 80 ? -15.444 -4.225 14.270 1.00 98.12 80 ALA A N 1
ATOM 582 C CA . ALA A 1 80 ? -16.259 -3.013 14.316 1.00 98.12 80 ALA A CA 1
ATOM 583 C C . ALA A 1 80 ? -16.070 -2.122 13.074 1.00 98.12 80 ALA A C 1
ATOM 585 O O . ALA A 1 80 ? -17.047 -1.614 12.524 1.00 98.12 80 ALA A O 1
ATOM 586 N N . PHE A 1 81 ? -14.831 -1.959 12.596 1.00 98.25 81 PHE A N 1
ATOM 587 C CA . PHE A 1 81 ? -14.538 -1.217 11.368 1.00 98.25 81 PHE A CA 1
ATOM 588 C C . PHE A 1 81 ? -15.193 -1.867 10.144 1.00 98.25 81 PHE A 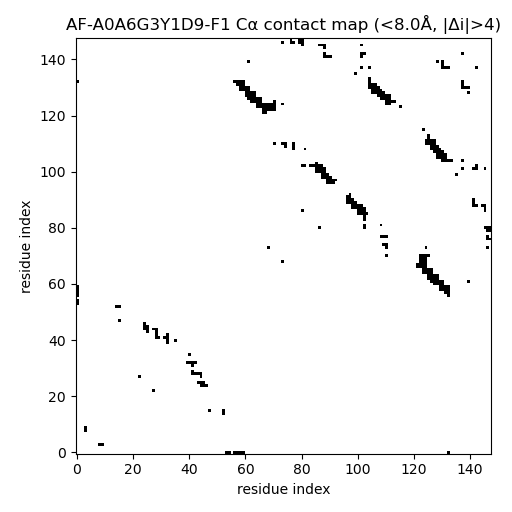C 1
ATOM 590 O O . PHE A 1 81 ? -15.788 -1.178 9.317 1.00 98.25 81 PHE A O 1
ATOM 597 N N . ASN A 1 82 ? -15.085 -3.190 10.010 1.00 98.00 8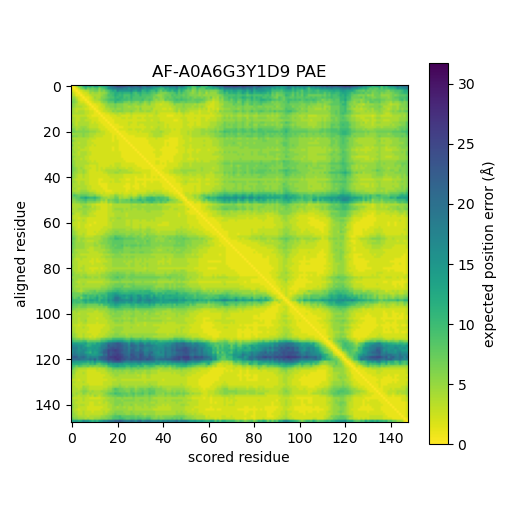2 ASN A N 1
ATOM 598 C CA . ASN A 1 82 ? -15.610 -3.912 8.855 1.00 98.00 82 ASN A CA 1
ATOM 599 C C . ASN A 1 82 ? -17.145 -3.909 8.803 1.00 98.00 82 ASN A C 1
ATOM 601 O O . ASN A 1 82 ? -17.687 -3.797 7.697 1.00 98.00 82 ASN A O 1
ATOM 605 N N . ASP A 1 83 ? -17.806 -3.972 9.963 1.00 98.00 83 ASP A N 1
ATOM 606 C CA . ASP A 1 83 ? -19.269 -3.943 10.109 1.00 98.00 83 ASP A CA 1
ATOM 607 C C . ASP A 1 83 ? -19.871 -2.539 9.937 1.00 98.00 83 ASP A C 1
ATOM 609 O O . ASP A 1 83 ? -21.060 -2.402 9.640 1.00 98.00 83 ASP A O 1
ATOM 613 N N . ALA A 1 84 ? -19.073 -1.482 10.105 1.00 97.94 84 ALA A N 1
ATOM 614 C CA . ALA A 1 84 ? -19.531 -0.113 9.914 1.00 97.94 84 ALA A CA 1
ATOM 615 C C . ALA A 1 84 ? -19.819 0.196 8.433 1.00 97.94 84 ALA A C 1
ATOM 617 O O . ALA A 1 84 ? -19.034 -0.135 7.543 1.00 97.94 84 ALA A O 1
ATOM 618 N N . GLU A 1 85 ? -20.921 0.909 8.175 1.00 96.88 85 GLU A N 1
ATOM 619 C CA . GLU A 1 85 ? -21.256 1.420 6.836 1.00 96.88 85 GLU A CA 1
ATOM 620 C C . GLU A 1 85 ? -20.290 2.534 6.398 1.00 96.88 85 GLU A C 1
ATOM 622 O O . GLU A 1 85 ? -19.903 2.602 5.233 1.00 96.88 85 GLU A O 1
ATOM 627 N N . ALA A 1 86 ? -19.867 3.375 7.345 1.00 97.19 86 ALA A N 1
ATOM 628 C CA . ALA A 1 86 ? -18.914 4.458 7.136 1.00 97.19 86 ALA A CA 1
ATOM 629 C C . ALA A 1 86 ? -18.030 4.649 8.376 1.00 97.19 86 ALA A C 1
ATOM 631 O O . ALA A 1 86 ? -18.490 4.515 9.512 1.00 97.19 86 ALA A O 1
ATOM 632 N N . VAL A 1 87 ? -16.768 5.015 8.155 1.00 97.88 87 VAL A N 1
ATOM 633 C CA . VAL A 1 87 ? -15.794 5.359 9.198 1.00 97.88 87 VAL A CA 1
ATOM 634 C C . VAL A 1 87 ? -15.154 6.695 8.837 1.00 97.88 87 VAL A C 1
ATOM 636 O O . VAL A 1 87 ? -14.223 6.774 8.034 1.00 97.88 87 VAL A O 1
ATOM 639 N N . GLU A 1 88 ? -15.673 7.770 9.430 1.00 96.81 88 GLU A N 1
ATOM 640 C CA . GLU A 1 88 ? -15.171 9.122 9.195 1.00 96.81 88 GLU A CA 1
ATOM 641 C C . GLU A 1 88 ? -13.849 9.378 9.920 1.00 96.81 88 GLU A C 1
ATOM 643 O O . GLU A 1 88 ? -13.729 9.203 11.137 1.00 96.81 88 GLU A O 1
ATOM 648 N N . VAL A 1 89 ? -12.871 9.875 9.168 1.00 95.75 89 VAL A N 1
ATOM 649 C CA . VAL A 1 89 ? -11.538 10.219 9.663 1.00 95.75 89 VAL A CA 1
ATOM 650 C C . VAL A 1 89 ? -11.150 11.625 9.229 1.00 95.75 89 VAL A C 1
ATOM 652 O O . VAL A 1 89 ? -11.669 12.166 8.250 1.00 95.75 89 VAL A O 1
ATOM 655 N N . GLN A 1 90 ? -10.230 12.235 9.972 1.00 94.38 90 GLN A N 1
ATOM 656 C CA . GLN A 1 90 ? -9.765 13.595 9.729 1.00 94.38 90 GLN A CA 1
ATOM 657 C C . GLN A 1 90 ? -8.276 13.604 9.401 1.00 94.38 90 GLN A C 1
ATOM 659 O O . GLN A 1 90 ? -7.455 13.143 10.189 1.00 94.38 90 GLN A O 1
ATOM 664 N N . ARG A 1 91 ? -7.913 14.207 8.265 1.00 92.00 91 ARG A N 1
ATOM 665 C CA . ARG A 1 91 ? -6.513 14.394 7.863 1.00 92.00 91 ARG A CA 1
ATOM 666 C C . ARG A 1 91 ? -6.224 15.860 7.587 1.00 92.00 91 ARG A C 1
ATOM 668 O O . ARG A 1 91 ? -6.976 16.538 6.884 1.00 92.00 91 ARG A O 1
ATOM 675 N N . LYS A 1 92 ? -5.095 16.352 8.097 1.00 89.81 92 LYS A N 1
ATOM 676 C CA . LYS A 1 92 ? -4.612 17.703 7.797 1.00 89.81 92 LYS A CA 1
ATOM 677 C C . LYS A 1 92 ? -4.132 17.780 6.344 1.00 89.81 92 LYS A C 1
ATOM 679 O O . LYS A 1 92 ? -3.263 17.021 5.922 1.00 89.81 92 LYS A O 1
ATOM 684 N N . ALA A 1 93 ? -4.688 18.715 5.587 1.00 83.94 93 ALA A N 1
ATOM 685 C CA . ALA A 1 93 ? -4.297 19.067 4.230 1.00 83.94 93 ALA A CA 1
ATOM 686 C C . ALA A 1 93 ? -3.721 20.493 4.186 1.00 83.94 93 ALA A C 1
ATOM 688 O O . ALA A 1 93 ? -3.755 21.233 5.172 1.00 83.94 93 ALA A O 1
ATOM 689 N N . LYS A 1 94 ? -3.201 20.900 3.019 1.00 83.62 94 LYS A N 1
ATOM 690 C CA . LYS A 1 94 ? -2.631 22.246 2.811 1.00 83.62 94 LYS A CA 1
ATOM 691 C C . LYS A 1 94 ? -3.624 23.379 3.117 1.00 83.62 94 LYS A C 1
ATOM 693 O O . LYS A 1 94 ? -3.199 24.463 3.491 1.00 83.62 94 LYS A O 1
ATOM 698 N N . ASN A 1 95 ? -4.923 23.130 2.966 1.00 85.25 95 ASN A N 1
ATOM 699 C CA . ASN A 1 95 ? -6.012 24.092 3.152 1.00 85.25 95 ASN A CA 1
ATOM 700 C C . ASN A 1 95 ? -6.833 23.869 4.440 1.00 85.25 95 ASN A C 1
ATOM 702 O O . ASN A 1 95 ? -7.926 24.415 4.553 1.00 85.25 95 ASN A O 1
ATOM 706 N N . GLY A 1 96 ? -6.330 23.083 5.398 1.00 91.69 96 GLY A N 1
ATOM 707 C CA . GLY A 1 96 ? -7.013 22.811 6.669 1.00 91.69 96 GLY A CA 1
ATOM 708 C C . GLY A 1 96 ? -7.284 21.328 6.907 1.00 91.69 96 GLY A C 1
ATOM 709 O O . GLY A 1 96 ? -6.743 20.464 6.220 1.00 91.69 96 GLY A O 1
ATOM 710 N N . ILE A 1 97 ? -8.089 21.021 7.922 1.00 92.38 97 ILE A N 1
ATOM 711 C CA . ILE A 1 97 ? -8.501 19.646 8.227 1.00 92.38 97 ILE A CA 1
ATOM 712 C C . ILE A 1 97 ? -9.584 19.227 7.233 1.00 92.38 97 ILE A C 1
ATOM 714 O O . ILE A 1 97 ? -10.527 19.976 6.985 1.00 92.38 97 ILE A O 1
ATOM 718 N N . ARG A 1 98 ? -9.449 18.025 6.672 1.00 91.50 98 ARG A N 1
ATOM 719 C CA . ARG A 1 98 ? -10.446 17.418 5.794 1.00 91.50 98 ARG A CA 1
ATOM 720 C C . ARG A 1 98 ? -10.996 16.151 6.434 1.00 91.50 98 ARG A C 1
ATOM 722 O O . ARG A 1 98 ? -10.212 15.277 6.796 1.00 91.50 98 ARG A O 1
ATOM 729 N N . THR A 1 99 ? -12.320 16.056 6.495 1.00 94.06 99 THR A N 1
ATOM 730 C CA . THR A 1 99 ? -13.052 14.847 6.892 1.00 94.06 99 THR A CA 1
ATOM 731 C C . THR A 1 99 ? -13.444 14.046 5.653 1.00 94.06 99 THR A C 1
ATOM 733 O O . THR A 1 99 ? -13.813 14.634 4.631 1.00 94.06 99 THR A O 1
ATOM 736 N N . PHE A 1 100 ? -13.317 12.725 5.712 1.00 95.12 100 PHE A N 1
ATOM 737 C CA . PHE A 1 100 ? -13.761 11.803 4.666 1.00 95.12 100 PHE A CA 1
ATOM 738 C C . PHE A 1 100 ? -13.977 10.405 5.248 1.00 95.12 100 PHE A C 1
ATOM 740 O O . PHE A 1 100 ? -13.444 10.083 6.308 1.00 95.12 100 PHE A O 1
ATOM 747 N N . ASP A 1 101 ? -14.742 9.581 4.538 1.00 96.75 101 ASP A N 1
ATOM 748 C CA . ASP A 1 101 ? -14.941 8.179 4.888 1.00 96.75 101 ASP A CA 1
ATOM 749 C C . ASP A 1 101 ? -13.739 7.327 4.445 1.00 96.75 101 ASP A C 1
ATOM 751 O O . ASP A 1 101 ? -13.409 7.264 3.257 1.00 96.75 101 ASP A O 1
ATOM 755 N N . ALA A 1 102 ? -13.077 6.675 5.402 1.00 97.00 102 ALA A N 1
ATOM 756 C CA . ALA A 1 102 ? -12.012 5.715 5.133 1.00 97.00 102 ALA A CA 1
ATOM 757 C C . ALA A 1 102 ? -12.563 4.341 4.725 1.00 97.00 102 ALA A C 1
ATOM 759 O O . ALA A 1 102 ? -11.927 3.638 3.934 1.00 97.00 102 ALA A O 1
ATOM 760 N N . ARG A 1 103 ? -13.743 3.959 5.232 1.00 97.44 103 ARG A N 1
ATOM 761 C CA . ARG A 1 103 ? -14.318 2.618 5.072 1.00 97.44 103 ARG A CA 1
ATOM 762 C C . ARG A 1 103 ? -14.584 2.276 3.615 1.00 97.44 103 ARG A C 1
ATOM 764 O O . ARG A 1 103 ? -14.261 1.161 3.197 1.00 97.44 103 ARG A O 1
ATOM 771 N N . ALA A 1 104 ? -15.096 3.231 2.837 1.00 96.69 104 ALA A N 1
ATOM 772 C CA . ALA A 1 104 ? -15.388 3.057 1.414 1.00 96.69 104 ALA A CA 1
ATOM 773 C C . ALA A 1 104 ? -14.171 2.660 0.555 1.00 96.69 104 ALA A C 1
ATOM 775 O O . ALA A 1 104 ? -14.338 2.061 -0.510 1.00 96.69 104 ALA A O 1
ATOM 776 N N . ALA A 1 105 ? -12.945 2.979 0.985 1.00 97.06 105 ALA A N 1
ATOM 777 C CA . ALA A 1 105 ? -11.732 2.628 0.245 1.00 97.06 105 ALA A CA 1
ATOM 778 C C . ALA A 1 105 ? -11.147 1.261 0.638 1.00 97.06 105 ALA A C 1
ATOM 780 O O . ALA A 1 105 ? -10.320 0.723 -0.102 1.00 97.06 105 ALA A O 1
ATOM 781 N N . VAL A 1 106 ? -11.550 0.695 1.778 1.00 97.94 106 VAL A N 1
ATOM 782 C CA . VAL A 1 106 ? -11.013 -0.569 2.296 1.00 97.94 106 VAL A CA 1
ATOM 783 C C . VAL A 1 106 ? -11.715 -1.747 1.626 1.00 97.94 106 VAL A C 1
ATOM 785 O O . VAL A 1 106 ? -12.918 -1.955 1.790 1.00 97.94 106 VAL A O 1
ATOM 788 N N . ALA A 1 107 ? -10.950 -2.522 0.857 1.00 97.94 107 ALA A N 1
ATOM 789 C CA . ALA A 1 107 ? -11.430 -3.742 0.214 1.00 97.94 107 ALA A CA 1
ATOM 790 C C . ALA A 1 107 ? -11.310 -4.971 1.126 1.00 97.94 107 ALA A C 1
ATOM 792 O O . ALA A 1 107 ? -12.129 -5.876 1.020 1.00 97.94 107 ALA A O 1
ATOM 793 N N . ASP A 1 108 ? -10.293 -4.997 1.987 1.00 98.25 108 ASP A N 1
ATOM 794 C CA . ASP A 1 108 ? -10.043 -6.060 2.960 1.00 98.25 108 ASP A CA 1
ATOM 795 C C . ASP A 1 108 ? -9.240 -5.486 4.132 1.00 98.25 108 ASP A C 1
ATOM 797 O O . ASP A 1 108 ? -8.320 -4.693 3.920 1.00 98.25 108 ASP A O 1
ATOM 801 N N . LEU A 1 109 ? -9.592 -5.873 5.355 1.00 98.38 109 LEU A N 1
ATOM 802 C CA . LEU A 1 109 ? -8.855 -5.546 6.571 1.00 98.38 109 LEU A CA 1
ATOM 803 C C . LEU A 1 109 ? -8.995 -6.705 7.553 1.00 98.38 109 LEU A C 1
ATOM 805 O O . LEU A 1 109 ? -10.110 -7.072 7.928 1.00 98.38 109 LEU A O 1
ATOM 809 N N . ARG A 1 110 ? -7.864 -7.269 7.975 1.00 97.31 110 ARG A N 1
ATOM 810 C CA . ARG A 1 110 ? -7.827 -8.424 8.876 1.00 97.31 110 ARG A CA 1
ATOM 811 C C . ARG A 1 110 ? -6.583 -8.433 9.752 1.00 97.31 110 ARG A C 1
ATOM 813 O O . ARG A 1 110 ? -5.532 -7.937 9.350 1.00 97.31 110 ARG A O 1
ATOM 820 N N . VAL A 1 111 ? -6.699 -9.060 10.917 1.00 95.94 111 VAL A N 1
ATOM 821 C CA . VAL A 1 111 ? -5.549 -9.425 11.754 1.00 95.94 111 VAL A CA 1
ATOM 822 C C . VAL A 1 111 ? -4.905 -10.686 11.181 1.00 95.94 111 VAL A C 1
ATOM 824 O O . VAL A 1 111 ? -5.603 -11.583 10.707 1.00 95.94 111 VAL A O 1
ATOM 827 N N . VAL A 1 112 ? -3.577 -10.740 11.185 1.00 92.94 112 VAL A N 1
ATOM 828 C CA . VAL A 1 112 ? -2.789 -11.893 10.751 1.00 92.94 112 VAL A CA 1
ATOM 829 C C . VAL A 1 112 ? -2.123 -12.509 11.971 1.00 92.94 112 VAL A C 1
ATOM 831 O O . VAL A 1 112 ? -1.354 -11.844 12.663 1.00 92.94 112 VAL A O 1
ATOM 834 N N . ASP A 1 113 ? -2.378 -13.795 12.198 1.00 81.31 113 ASP A N 1
ATOM 835 C CA . ASP A 1 113 ? -1.660 -14.577 13.200 1.00 81.31 113 ASP A CA 1
ATOM 836 C C . ASP A 1 113 ? -0.313 -15.012 12.605 1.00 81.31 113 ASP A C 1
ATOM 838 O O . ASP A 1 113 ? -0.170 -16.100 12.045 1.00 81.31 113 ASP A O 1
ATOM 842 N N . ALA A 1 114 ? 0.672 -14.118 12.662 1.00 71.81 114 ALA A N 1
ATOM 843 C CA . ALA A 1 114 ? 2.049 -14.409 12.285 1.00 71.81 114 ALA A CA 1
ATOM 844 C C . ALA A 1 114 ? 2.953 -14.325 13.524 1.00 71.81 114 ALA A C 1
ATOM 846 O O . ALA A 1 114 ? 2.770 -13.432 14.356 1.00 71.81 114 ALA A O 1
ATOM 847 N N . PRO A 1 115 ? 3.922 -15.246 13.679 1.00 64.25 115 PRO A N 1
ATOM 848 C CA . PRO A 1 115 ? 4.908 -15.125 14.738 1.00 64.25 115 PRO A CA 1
ATOM 849 C C . PRO A 1 115 ? 5.698 -13.832 14.537 1.00 64.25 115 PRO A C 1
ATOM 851 O O . PRO A 1 115 ? 6.080 -13.507 13.413 1.00 64.25 115 PRO A O 1
ATOM 854 N N . ALA A 1 116 ? 5.945 -13.108 15.629 1.00 62.19 116 ALA A N 1
ATOM 855 C CA . ALA A 1 116 ? 6.814 -11.944 15.590 1.00 62.19 116 ALA A CA 1
ATOM 856 C C . ALA A 1 116 ? 8.179 -12.361 15.019 1.00 62.19 116 ALA A C 1
ATOM 858 O O . ALA A 1 116 ? 8.850 -13.251 15.540 1.00 62.19 116 ALA A O 1
ATOM 859 N N . ASP A 1 117 ? 8.579 -11.714 13.931 1.00 65.00 117 ASP A N 1
ATOM 860 C CA . ASP A 1 117 ? 9.852 -11.914 13.234 1.00 65.00 117 ASP A CA 1
ATOM 861 C C . ASP A 1 117 ? 11.021 -11.198 13.931 1.00 65.00 117 ASP A C 1
ATOM 863 O O . ASP A 1 117 ? 12.173 -11.294 13.505 1.00 65.00 117 ASP A O 1
ATOM 867 N N . ARG A 1 118 ? 10.734 -10.491 15.031 1.00 63.97 118 ARG A N 1
ATOM 868 C CA . ARG A 1 118 ? 11.706 -9.779 15.859 1.00 63.97 118 ARG A CA 1
ATOM 869 C C . ARG A 1 118 ? 11.666 -10.276 17.304 1.00 63.97 118 ARG A C 1
ATOM 871 O O . ARG A 1 118 ? 10.581 -10.500 17.839 1.00 63.97 118 ARG A O 1
ATOM 878 N N . PRO A 1 119 ? 12.827 -10.377 17.975 1.00 56.12 119 PRO A N 1
ATOM 879 C CA . PRO A 1 119 ? 12.872 -10.661 19.402 1.00 56.12 119 PRO A CA 1
ATOM 880 C C . PRO A 1 119 ? 12.181 -9.539 20.187 1.00 56.12 119 PRO A C 1
ATOM 882 O O . PRO A 1 119 ? 12.607 -8.384 20.142 1.00 56.12 119 PRO A O 1
ATOM 885 N N . GLY A 1 120 ? 11.126 -9.875 20.922 1.00 63.31 120 GLY A N 1
ATOM 886 C CA . GLY A 1 120 ? 10.433 -8.943 21.801 1.00 63.31 120 GLY A CA 1
ATOM 887 C C . GLY A 1 120 ? 9.433 -9.668 22.692 1.00 63.31 120 GLY A C 1
ATOM 888 O O . GLY A 1 120 ? 8.666 -10.495 22.222 1.00 63.31 120 GLY A O 1
ATOM 889 N N . GLU A 1 121 ? 9.437 -9.351 23.986 1.00 64.62 121 GLU A N 1
ATOM 890 C CA . GLU A 1 121 ? 8.480 -9.898 24.964 1.00 64.62 121 GLU A CA 1
ATOM 891 C C . GLU A 1 121 ? 7.119 -9.178 24.933 1.00 64.62 121 GLU A C 1
ATOM 893 O O . GLU A 1 121 ? 6.195 -9.548 25.652 1.00 64.62 121 GLU A O 1
ATOM 898 N N . ARG A 1 122 ? 6.989 -8.116 24.127 1.00 73.19 122 ARG A N 1
ATOM 899 C CA . ARG A 1 122 ? 5.779 -7.291 24.049 1.00 73.19 122 ARG A CA 1
ATOM 900 C C . ARG A 1 122 ? 4.832 -7.820 22.966 1.00 73.19 122 ARG A C 1
ATOM 902 O O . ARG A 1 122 ? 5.322 -8.232 21.915 1.00 73.19 122 ARG A O 1
ATOM 909 N N . PRO A 1 123 ? 3.505 -7.777 23.190 1.00 75.38 123 PRO A N 1
ATOM 910 C CA . PRO A 1 123 ? 2.538 -8.182 22.176 1.00 75.38 123 PRO A CA 1
ATOM 911 C C . PRO A 1 123 ? 2.697 -7.315 20.921 1.00 75.38 123 PRO A C 1
ATOM 913 O O . PRO A 1 123 ? 3.020 -6.131 21.018 1.00 75.38 123 PRO A O 1
ATOM 916 N N . CYS A 1 124 ? 2.510 -7.911 19.747 1.00 86.31 124 CYS A N 1
ATOM 917 C CA . CYS A 1 124 ? 2.558 -7.218 18.465 1.00 86.31 124 CYS A CA 1
ATOM 918 C C . CYS A 1 124 ? 1.402 -7.733 17.609 1.00 86.31 124 CYS A C 1
ATOM 920 O O . CYS A 1 124 ? 1.377 -8.907 17.236 1.00 86.31 124 CYS A O 1
ATOM 922 N N . ALA A 1 125 ? 0.433 -6.866 17.325 1.00 90.81 125 ALA A N 1
ATOM 923 C CA . ALA A 1 125 ? -0.649 -7.184 16.407 1.00 90.81 125 ALA A CA 1
ATOM 924 C C . ALA A 1 125 ? -0.219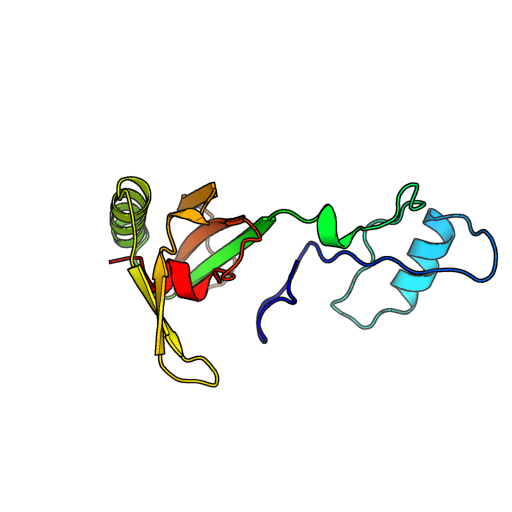 -6.857 14.973 1.00 90.81 125 ALA A C 1
ATOM 926 O O . ALA A 1 125 ? 0.308 -5.775 14.704 1.00 90.81 125 ALA A O 1
ATOM 927 N N . ILE A 1 126 ? -0.461 -7.781 14.043 1.00 93.00 126 ILE A N 1
ATOM 928 C CA . ILE A 1 126 ? -0.147 -7.594 12.624 1.00 93.00 126 ILE A CA 1
ATOM 929 C C . ILE A 1 126 ? -1.452 -7.487 11.849 1.00 93.00 126 ILE A C 1
ATOM 931 O O . ILE A 1 126 ? -2.316 -8.357 11.930 1.00 93.00 126 ILE A O 1
ATOM 935 N N . LEU A 1 127 ? -1.597 -6.411 11.086 1.00 95.31 127 LEU A N 1
ATOM 936 C CA . LEU A 1 127 ? -2.750 -6.151 10.235 1.00 95.31 127 LEU A CA 1
ATOM 937 C C . LEU A 1 127 ? -2.368 -6.313 8.772 1.00 95.31 127 LEU A C 1
ATOM 939 O O . LEU A 1 127 ? -1.344 -5.788 8.335 1.00 95.31 127 LEU A O 1
ATOM 943 N N . ARG A 1 128 ? -3.245 -6.957 8.002 1.00 96.81 128 ARG A N 1
ATOM 944 C CA . ARG A 1 128 ? -3.222 -6.917 6.542 1.00 96.81 128 ARG A CA 1
ATOM 945 C C . ARG A 1 128 ? -4.388 -6.089 6.042 1.00 96.81 128 ARG A C 1
ATOM 947 O O . ARG A 1 128 ? -5.532 -6.317 6.429 1.00 96.81 128 ARG A O 1
ATOM 954 N N . LEU A 1 129 ? -4.072 -5.124 5.192 1.00 97.31 129 LEU A N 1
ATOM 955 C CA . LEU A 1 129 ? -5.002 -4.116 4.709 1.00 97.31 129 LEU A CA 1
ATOM 956 C C . LEU A 1 129 ? -4.885 -3.995 3.190 1.00 97.31 129 LEU A C 1
ATOM 958 O O . LEU A 1 129 ? -3.789 -3.860 2.655 1.00 97.31 129 LEU A O 1
ATOM 962 N N . VAL A 1 130 ? -6.013 -3.990 2.489 1.00 97.50 130 VAL A N 1
ATOM 963 C CA . VAL A 1 130 ? -6.093 -3.692 1.057 1.00 97.50 130 VAL A CA 1
ATOM 964 C C . VAL A 1 130 ? -6.893 -2.411 0.861 1.00 97.50 130 VAL A C 1
ATOM 966 O O . VAL A 1 130 ? -8.092 -2.369 1.143 1.00 97.50 130 VAL A O 1
ATOM 969 N N . VAL A 1 131 ? -6.240 -1.369 0.341 1.00 96.75 131 VAL A N 1
ATOM 970 C CA . VAL A 1 131 ? -6.863 -0.061 0.079 1.00 96.75 131 VAL A CA 1
ATOM 971 C C . VAL A 1 131 ? -6.944 0.189 -1.417 1.00 96.75 131 VAL A C 1
ATOM 973 O O . VAL A 1 131 ? -5.941 0.111 -2.123 1.00 96.75 131 VAL A O 1
ATOM 976 N N . ARG A 1 132 ? -8.138 0.532 -1.901 1.00 96.25 132 ARG A N 1
ATOM 977 C CA . ARG A 1 132 ? -8.376 0.942 -3.287 1.00 96.25 132 ARG A CA 1
ATOM 978 C C . ARG A 1 132 ? -7.833 2.345 -3.543 1.00 96.25 132 ARG A C 1
ATOM 980 O O . ARG A 1 132 ? -7.965 3.248 -2.718 1.00 96.25 132 ARG A O 1
ATOM 987 N N . HIS A 1 133 ? -7.289 2.561 -4.734 1.00 93.88 133 HIS A N 1
ATOM 988 C CA . HIS A 1 133 ? -6.865 3.877 -5.195 1.00 93.88 133 HIS A CA 1
ATOM 989 C C . HIS A 1 133 ? -8.078 4.686 -5.651 1.00 93.88 133 HIS A C 1
ATOM 991 O O . HIS A 1 133 ? -8.540 4.571 -6.783 1.00 93.88 133 HIS A O 1
ATOM 997 N N . VAL A 1 134 ? -8.601 5.505 -4.743 1.00 92.56 134 VAL A N 1
ATOM 998 C CA . VAL A 1 134 ? -9.755 6.379 -4.980 1.00 92.56 134 VAL A CA 1
ATOM 999 C C . VAL A 1 134 ? -9.406 7.837 -4.691 1.00 92.56 134 VAL A C 1
ATOM 1001 O O . VAL A 1 134 ? -8.337 8.150 -4.164 1.00 92.56 134 VAL A O 1
ATOM 1004 N N . THR A 1 135 ? -10.310 8.749 -5.054 1.00 88.69 135 THR A N 1
ATOM 1005 C CA . THR A 1 135 ? -10.210 10.170 -4.702 1.00 88.69 135 THR A CA 1
ATOM 1006 C C . THR A 1 135 ? -11.349 10.533 -3.746 1.00 88.69 135 THR A C 1
ATOM 1008 O O . THR A 1 135 ? -12.506 10.400 -4.139 1.00 88.69 135 THR A O 1
ATOM 1011 N N . PRO A 1 136 ? -11.063 11.032 -2.526 1.00 88.12 136 PRO A N 1
ATOM 1012 C CA . PRO A 1 136 ? -9.736 11.291 -1.958 1.00 88.12 136 PRO A CA 1
ATOM 1013 C C . PRO A 1 136 ? -8.963 10.008 -1.620 1.00 88.12 136 PRO A C 1
ATOM 1015 O O . PRO A 1 136 ? -9.554 9.003 -1.249 1.00 88.12 136 PRO A O 1
ATOM 1018 N N . ALA A 1 137 ? -7.630 10.063 -1.700 1.00 90.75 137 ALA A N 1
ATOM 1019 C CA . ALA A 1 137 ? -6.792 8.920 -1.348 1.00 90.75 137 ALA A CA 1
ATOM 1020 C C . ALA A 1 137 ? -6.865 8.627 0.158 1.00 90.75 137 ALA A C 1
ATOM 1022 O O . ALA A 1 137 ? -6.612 9.525 0.971 1.00 90.75 137 ALA A O 1
ATOM 1023 N N . VAL A 1 138 ? -7.142 7.374 0.509 1.00 93.81 138 VAL A N 1
ATOM 1024 C CA . VAL A 1 138 ? -7.089 6.849 1.879 1.00 93.81 138 VAL A CA 1
ATOM 1025 C C . VAL A 1 138 ? -5.721 6.205 2.095 1.00 93.81 138 VAL A C 1
ATOM 1027 O O . VAL A 1 138 ? -5.245 5.457 1.243 1.00 93.81 138 VAL A O 1
ATOM 1030 N N . ARG A 1 139 ? -5.049 6.553 3.193 1.00 91.75 139 ARG A N 1
ATOM 1031 C CA . ARG A 1 139 ? -3.747 6.000 3.591 1.00 91.75 139 ARG A CA 1
ATOM 1032 C C . ARG A 1 139 ? -3.931 4.934 4.676 1.00 91.75 139 ARG A C 1
ATOM 1034 O O . ARG A 1 139 ? -4.946 4.965 5.368 1.00 91.75 139 ARG A O 1
ATOM 1041 N N . PRO A 1 140 ? -2.944 4.050 4.886 1.00 93.25 140 PRO A N 1
ATOM 1042 C CA . PRO A 1 140 ? -2.958 3.109 6.007 1.00 93.25 140 PRO A CA 1
ATOM 1043 C C . PRO A 1 140 ? -3.196 3.799 7.356 1.00 93.25 140 PRO A C 1
ATOM 1045 O O . PRO A 1 140 ? -4.063 3.377 8.111 1.00 93.25 140 PRO A O 1
ATOM 1048 N N . ASP A 1 141 ? -2.533 4.934 7.598 1.00 92.38 141 ASP A N 1
ATOM 1049 C CA . ASP A 1 141 ? -2.699 5.724 8.827 1.00 92.38 141 ASP A CA 1
ATOM 1050 C C . ASP A 1 141 ? -4.124 6.262 9.018 1.00 92.38 141 ASP A C 1
ATOM 1052 O O . ASP A 1 141 ? -4.592 6.401 10.148 1.00 92.38 141 ASP A O 1
ATOM 1056 N N . ASP A 1 142 ? -4.827 6.561 7.919 1.00 94.50 142 ASP A N 1
ATOM 1057 C CA . ASP A 1 142 ? -6.223 6.995 7.975 1.00 94.50 142 ASP A CA 1
ATOM 1058 C C . ASP A 1 142 ? -7.107 5.833 8.455 1.00 94.50 142 ASP A C 1
ATOM 1060 O O . ASP A 1 142 ? -7.966 6.031 9.305 1.00 94.50 142 ASP A O 1
ATOM 1064 N N . VAL A 1 143 ? -6.859 4.611 7.969 1.00 96.12 143 VAL A N 1
ATOM 1065 C CA . VAL A 1 143 ? -7.569 3.401 8.418 1.00 96.12 143 VAL A CA 1
ATOM 1066 C C . VAL A 1 143 ? -7.246 3.088 9.877 1.00 96.12 143 VAL A C 1
ATOM 1068 O O . VAL A 1 143 ? -8.167 2.855 10.653 1.00 96.12 143 VAL A O 1
ATOM 1071 N N . LEU A 1 144 ? -5.970 3.157 10.274 1.00 94.88 144 LEU A N 1
ATOM 1072 C CA . LEU A 1 144 ? -5.554 2.976 11.669 1.00 94.88 144 LEU A CA 1
ATOM 1073 C C . LEU A 1 144 ? -6.224 3.990 12.602 1.00 94.88 144 LEU A C 1
ATOM 1075 O O . LEU A 1 144 ? -6.681 3.619 13.675 1.00 94.88 144 LEU A O 1
ATOM 1079 N N . SER A 1 145 ? -6.352 5.250 12.179 1.00 94.25 145 SER A N 1
ATOM 1080 C CA . SER A 1 145 ? -7.060 6.285 12.949 1.00 94.25 145 SER A CA 1
ATOM 1081 C C . SER A 1 145 ? -8.568 6.020 13.076 1.00 94.25 145 SER A C 1
ATOM 1083 O O . SER A 1 145 ? -9.229 6.596 13.941 1.00 94.25 145 SER A O 1
ATOM 1085 N N . GLY A 1 146 ? -9.124 5.187 12.192 1.00 94.25 146 GLY A N 1
ATOM 1086 C CA . GLY A 1 146 ? -10.512 4.735 12.217 1.00 94.25 146 GLY A CA 1
ATOM 1087 C C . GLY A 1 146 ? -10.753 3.487 13.071 1.00 94.25 146 GLY A C 1
ATOM 1088 O O . GLY A 1 146 ? -11.913 3.169 13.326 1.00 94.25 146 GLY A O 1
ATOM 1089 N N . LEU A 1 147 ? -9.700 2.794 13.521 1.00 93.25 147 LEU A N 1
ATOM 1090 C CA . LEU A 1 147 ? -9.806 1.688 14.473 1.00 93.25 147 LEU A CA 1
ATOM 1091 C C . LEU A 1 147 ? -10.050 2.272 15.869 1.00 93.25 147 LEU A C 1
ATOM 1093 O O . LEU A 1 147 ? -9.209 2.999 16.398 1.00 93.25 147 LEU A O 1
ATOM 1097 N N . ARG A 1 148 ? -11.231 2.005 16.429 1.00 78.38 148 ARG A N 1
ATOM 1098 C CA . ARG A 1 148 ? -11.668 2.465 17.753 1.00 78.38 148 ARG A CA 1
ATOM 1099 C C . ARG A 1 148 ? -11.899 1.291 18.682 1.00 78.38 148 ARG A C 1
ATOM 1101 O O . ARG A 1 148 ? -12.356 0.245 18.172 1.00 78.38 148 ARG A O 1
#

Organism: NCBI:txid2706086

Mean predicted aligned error: 5.33 Å

Radius of gyration: 18.9 Å; Cα contacts (8 Å, |Δi|>4): 192; chains: 1; bounding box: 45×39×54 Å

Sequence (148 aa):
ANAAPTGTGSEAEFLEIALTEARDPEVLRGLLDASMPDGLDIVDAVEARTSGLAERLTASVWEMRLDGVDPEDVRTAVAAFNDAEAVEVQRKAKNGIRTFDARAAVADLRVVDAPADRPGERPCAILRLVVRHVTPAVRPDDVLSGLR

pLDDT: mean 90.82, std 8.98, range [56.12, 98.38]

Nearest PDB structures (foldseek):
  6cgo-assembly1_B  TM=4.320E-01  e=2.206E-01  Burkholderia ambifaria AMMD
  6dcf-assembly1_B  TM=2.903E-01  e=4.341E+00  Mycolicibacterium smegmatis MC2 155
  8r3m-assembly1_A  TM=3.486E-01  e=9.290E+00  Mycolicibacterium smegmatis MC2 155

Solvent-accessible surface area (backbone atoms only — not comparable to full-atom values): 9518 Å² total; per-residue (Å²): 98,78,82,78,61,92,91,62,88,80,96,80,83,86,88,86,84,89,68,98,63,94,70,62,39,66,66,51,29,55,57,52,31,75,66,45,60,93,97,51,80,57,89,77,59,73,83,81,90,63,85,59,66,58,76,70,42,51,59,50,80,44,80,46,78,38,79,70,32,55,50,67,63,50,46,52,17,44,51,55,48,70,74,41,89,65,35,75,35,77,45,82,50,99,91,42,78,44,78,48,63,40,42,82,37,50,78,44,70,44,74,50,99,63,81,76,92,60,97,65,96,59,48,62,22,34,36,41,37,30,37,38,72,50,89,79,74,67,50,72,68,47,49,57,70,46,50,104

Foldseek 3Di:
DDDDDPPDDDPDDDDDDDDPDDDDFVVVQVVVQVVDDPPDGSPDGDDDPDPDPVVVCFKDKDKDKDWQDAQVLQQVLQVVLQPDPFQWFWDQDPVGIDIDTLSVFWPDKDWDPDPPPDDDPGDMIMMITMGTCDPVGHDPVRVVRSRD

Secondary structure (DSSP, 8-state):
-PPPPTT---S--------SS---HHHHHHHHHTTSPTT----------SS-HHHH--EEEEEEEEET--HHHHHHHHHHHHH-S--EEEEEETTEEEEEESGGGEEEEEEE----SS--SS-EEEEEEEEE--SSPPPHHHHHHH--